Protein AF-A0A7X7FTB6-F1 (afdb_monomer_lite)

Foldseek 3Di:
DPPPPVVVVVVVVVVVVVVVVVVVVVVVVPVVPDPDPPPPPPPVPPPVVVVCVVVVVVVVCCVVPDDPDPPPPDPPPPPPPPDPPDPPPPPQDAWEKEWDQDPVHLVFIFIATPPPGRPTHGLVCLLVVVVVVQPDPSHHDPRHYHYHYDPSHDPVSVVSNVVSD

Radius of gyration: 45.93 Å; chains: 1; bounding box: 110×43×114 Å

pLDDT: mean 75.1, std 15.89, range [47.84, 96.06]

Structure (mmCIF, N/CA/C/O backbone):
data_AF-A0A7X7FTB6-F1
#
_entry.id   AF-A0A7X7FTB6-F1
#
loop_
_atom_site.group_PDB
_atom_site.id
_atom_site.type_symbol
_atom_site.label_atom_id
_atom_site.label_alt_id
_atom_site.label_comp_id
_atom_site.label_asym_id
_atom_site.label_entity_id
_atom_site.label_seq_id
_atom_site.pdbx_PDB_ins_code
_atom_site.Cartn_x
_atom_site.Cartn_y
_atom_site.Cartn_z
_atom_site.occupancy
_atom_site.B_iso_or_equiv
_atom_site.auth_seq_id
_atom_site.auth_comp_id
_atom_site.auth_asym_id
_atom_site.auth_atom_id
_atom_site.pdbx_PDB_model_num
ATOM 1 N N . MET A 1 1 ? 80.588 9.838 -93.510 1.00 54.69 1 MET A N 1
ATOM 2 C CA . MET A 1 1 ? 79.659 10.853 -92.950 1.00 54.69 1 MET A CA 1
ATOM 3 C C . MET A 1 1 ? 78.300 10.228 -92.589 1.00 54.69 1 MET A C 1
ATOM 5 O O . MET A 1 1 ? 77.279 10.730 -93.025 1.00 54.69 1 MET A O 1
ATOM 9 N N . SER A 1 2 ? 78.258 9.148 -91.790 1.00 58.31 2 SER A N 1
ATOM 10 C CA . SER A 1 2 ? 77.005 8.401 -91.517 1.00 58.31 2 SER A CA 1
ATOM 11 C C . SER A 1 2 ? 76.671 8.226 -90.027 1.00 58.31 2 SER A C 1
ATOM 13 O O . SER A 1 2 ? 75.754 7.488 -89.696 1.00 58.31 2 SER A O 1
ATOM 15 N N . SER A 1 3 ? 77.390 8.905 -89.122 1.00 58.34 3 SER A N 1
ATOM 16 C CA . SER A 1 3 ? 77.191 8.757 -87.667 1.00 58.34 3 SER A CA 1
ATOM 17 C C . SER A 1 3 ? 76.497 9.951 -87.001 1.00 58.34 3 SER A C 1
ATOM 19 O O . SER A 1 3 ? 76.261 9.917 -85.806 1.00 58.34 3 SER A O 1
ATOM 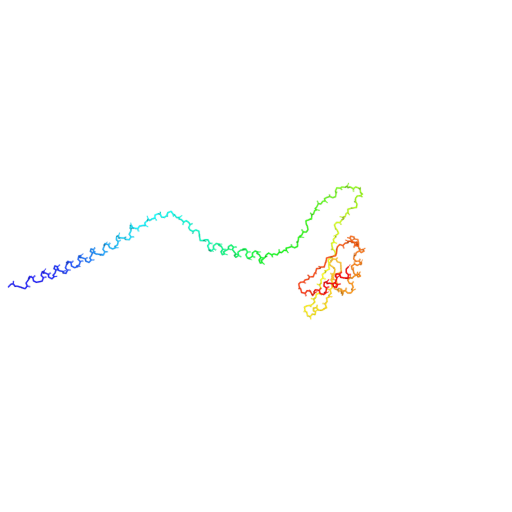21 N N . ARG A 1 4 ? 76.163 11.011 -87.756 1.00 59.62 4 ARG A N 1
ATOM 22 C CA . ARG A 1 4 ? 75.515 12.232 -87.228 1.00 59.62 4 ARG A CA 1
ATOM 23 C C . ARG A 1 4 ? 73.987 12.245 -87.386 1.00 59.62 4 ARG A C 1
ATOM 25 O O . ARG A 1 4 ? 73.336 13.121 -86.836 1.00 59.62 4 ARG A O 1
ATOM 32 N N . SER A 1 5 ? 73.425 11.301 -88.149 1.00 57.81 5 SER A N 1
ATOM 33 C CA . SER A 1 5 ? 71.979 11.228 -88.416 1.00 57.81 5 SER A CA 1
ATOM 34 C C . SER A 1 5 ? 71.223 10.463 -87.326 1.00 57.81 5 SER A C 1
ATOM 36 O O . SER A 1 5 ? 70.118 10.863 -86.973 1.00 57.81 5 SER A O 1
ATOM 38 N N . ALA A 1 6 ? 71.838 9.421 -86.751 1.00 60.16 6 ALA A N 1
ATOM 39 C CA . ALA A 1 6 ? 71.209 8.565 -85.744 1.00 60.16 6 ALA A CA 1
ATOM 40 C C . ALA A 1 6 ? 70.951 9.297 -84.411 1.00 60.16 6 ALA A C 1
ATOM 42 O O . ALA A 1 6 ? 69.862 9.181 -83.859 1.00 60.16 6 ALA A O 1
ATOM 43 N N . ASP A 1 7 ? 71.888 10.132 -83.946 1.00 61.28 7 ASP A N 1
ATOM 44 C CA . ASP A 1 7 ? 71.721 10.886 -82.689 1.00 61.28 7 ASP A CA 1
ATOM 45 C C . ASP A 1 7 ? 70.573 11.905 -82.754 1.00 61.28 7 ASP A C 1
ATOM 47 O O . ASP A 1 7 ? 69.845 12.095 -81.783 1.00 61.28 7 ASP A O 1
ATOM 51 N N . SER A 1 8 ? 70.339 12.515 -83.923 1.00 62.44 8 SER A N 1
ATOM 52 C CA . SER A 1 8 ? 69.250 13.487 -84.100 1.00 62.44 8 SER A CA 1
ATOM 53 C C . SER A 1 8 ? 67.856 12.853 -84.061 1.00 62.44 8 SER A C 1
ATOM 55 O O . SER A 1 8 ? 66.867 13.529 -83.778 1.00 62.44 8 SER A O 1
ATOM 57 N N . GLU A 1 9 ? 67.775 11.558 -84.360 1.00 62.59 9 GLU A N 1
ATOM 58 C CA . GLU A 1 9 ? 66.527 10.803 -84.376 1.00 62.59 9 GLU A CA 1
ATOM 59 C C . GLU A 1 9 ? 66.187 10.293 -82.973 1.00 62.59 9 GLU A C 1
ATOM 61 O O . GLU A 1 9 ? 65.042 10.406 -82.537 1.00 62.59 9 GLU A O 1
ATOM 66 N N . VAL A 1 10 ? 67.198 9.865 -82.212 1.00 62.78 10 VAL A N 1
ATOM 67 C CA . VAL A 1 10 ? 67.051 9.457 -80.807 1.00 62.78 10 VAL A CA 1
ATOM 68 C C . VAL A 1 10 ? 66.634 10.638 -79.920 1.00 62.78 10 VAL A C 1
ATOM 70 O O . VAL A 1 10 ? 65.707 10.494 -79.119 1.00 62.78 10 VAL A O 1
ATOM 73 N N . ASP A 1 11 ? 67.215 11.827 -80.118 1.00 66.19 11 ASP A N 1
ATOM 74 C CA . ASP A 1 11 ? 66.829 13.034 -79.368 1.00 66.19 11 ASP A CA 1
ATOM 75 C C . ASP A 1 11 ? 65.409 13.516 -79.701 1.00 66.19 11 ASP A C 1
ATOM 77 O O . ASP A 1 11 ? 64.676 13.972 -78.817 1.00 66.19 11 ASP A O 1
ATOM 81 N N . ARG A 1 12 ? 64.961 13.361 -80.956 1.00 65.44 12 ARG A N 1
ATOM 82 C CA . ARG A 1 12 ? 63.568 13.656 -81.333 1.00 65.44 12 ARG A CA 1
ATOM 83 C C . ARG A 1 12 ? 62.585 12.689 -80.684 1.00 65.44 12 ARG A C 1
ATOM 85 O O . ARG A 1 12 ? 61.526 13.122 -80.233 1.00 65.44 12 ARG A O 1
ATOM 92 N N . ILE A 1 13 ? 62.928 11.404 -80.607 1.00 62.41 13 ILE A N 1
ATOM 93 C CA . ILE A 1 13 ? 62.075 10.376 -79.994 1.00 62.41 13 ILE A CA 1
ATOM 94 C C . ILE A 1 13 ? 61.984 10.585 -78.471 1.00 62.41 13 ILE A C 1
ATOM 96 O O . ILE A 1 13 ? 60.893 10.498 -77.901 1.00 62.41 13 ILE A O 1
ATOM 100 N N . LEU A 1 14 ? 63.090 10.950 -77.813 1.00 60.12 14 LEU A N 1
ATOM 101 C CA . LEU A 1 14 ? 63.111 11.297 -76.385 1.00 60.12 14 LEU A CA 1
ATOM 102 C C . LEU A 1 14 ? 62.371 12.612 -76.080 1.00 60.12 14 LEU A C 1
ATOM 104 O O . LEU A 1 14 ? 61.672 12.698 -75.066 1.00 60.12 14 LEU A O 1
ATOM 108 N N . GLY A 1 15 ? 62.470 13.616 -76.957 1.00 60.75 15 GLY A N 1
ATOM 109 C CA . GLY A 1 15 ? 61.712 14.868 -76.856 1.00 60.75 15 GLY A CA 1
ATOM 110 C C . GLY A 1 15 ? 60.201 14.654 -76.994 1.00 60.75 15 GLY A C 1
ATOM 111 O O . GLY A 1 15 ? 59.431 15.085 -76.132 1.00 60.75 15 GLY A O 1
ATOM 112 N N . ALA A 1 16 ? 59.783 13.888 -78.005 1.00 60.09 16 ALA A N 1
ATOM 113 C CA . ALA A 1 16 ? 58.380 13.545 -78.244 1.00 60.09 16 ALA A CA 1
ATOM 114 C C . ALA A 1 16 ? 57.757 12.733 -77.090 1.00 60.09 16 ALA A C 1
ATOM 116 O O . ALA A 1 16 ? 56.605 12.967 -76.710 1.00 60.09 16 ALA A O 1
ATOM 117 N N . ALA A 1 17 ? 58.519 11.825 -76.468 1.00 58.50 17 ALA A N 1
ATOM 118 C CA . ALA A 1 17 ? 58.050 11.052 -75.317 1.00 58.50 17 ALA A CA 1
ATOM 119 C C . ALA A 1 17 ? 57.826 11.921 -74.058 1.00 58.50 17 ALA A C 1
ATOM 121 O O . ALA A 1 17 ? 56.910 11.653 -73.273 1.00 58.50 17 ALA A O 1
ATOM 122 N N . ARG A 1 18 ? 58.612 12.994 -73.869 1.00 57.25 18 ARG A N 1
ATOM 123 C CA . ARG A 1 18 ? 58.445 13.931 -72.739 1.00 57.25 18 ARG A CA 1
ATOM 124 C C . ARG A 1 18 ? 57.241 14.860 -72.922 1.00 57.25 18 ARG A C 1
ATOM 126 O O . ARG A 1 18 ? 56.527 15.105 -71.947 1.00 57.25 18 ARG A O 1
ATOM 133 N N . GLU A 1 19 ? 56.956 15.308 -74.144 1.00 58.44 19 GLU A N 1
ATOM 134 C CA . GLU A 1 19 ? 55.778 16.140 -74.447 1.00 58.44 19 GLU A CA 1
ATOM 135 C C . GLU A 1 19 ? 54.461 15.351 -74.359 1.00 58.44 19 GLU A C 1
ATOM 137 O O . GLU A 1 19 ? 53.475 15.839 -73.792 1.00 58.44 19 GLU A O 1
ATOM 142 N N . ALA A 1 20 ? 54.455 14.088 -74.803 1.00 58.84 20 ALA A N 1
ATOM 143 C CA . ALA A 1 20 ? 53.298 13.200 -74.667 1.00 58.84 20 ALA A CA 1
ATOM 144 C C . ALA A 1 20 ? 52.946 12.915 -73.190 1.00 58.84 20 ALA A C 1
ATOM 146 O O . ALA A 1 20 ? 51.767 12.885 -72.816 1.00 58.84 20 ALA A O 1
ATOM 147 N N . GLY A 1 21 ? 53.960 12.784 -72.324 1.00 56.66 21 GLY A N 1
ATOM 148 C CA . GLY A 1 21 ? 53.783 12.589 -70.881 1.00 56.66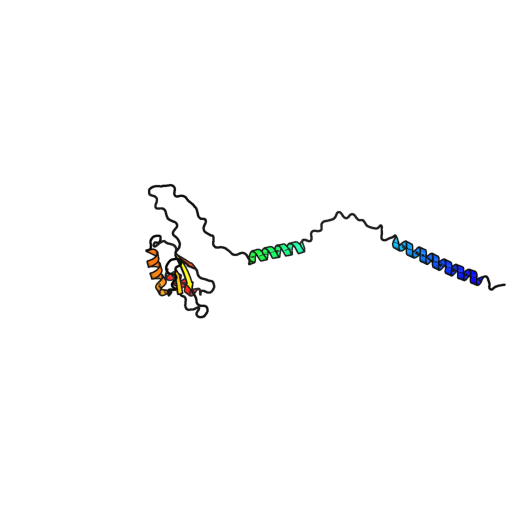 21 GLY A CA 1
ATOM 149 C C . GLY A 1 21 ? 53.224 13.816 -70.147 1.00 56.66 21 GLY A C 1
ATOM 150 O O . GLY A 1 21 ? 52.438 13.667 -69.206 1.00 56.66 21 GLY A O 1
ATOM 151 N N . ALA A 1 22 ? 53.569 15.030 -70.588 1.00 57.25 22 ALA A N 1
ATOM 152 C CA . ALA A 1 22 ? 53.061 16.276 -70.008 1.00 57.25 22 ALA A CA 1
ATOM 153 C C . ALA A 1 22 ? 51.595 16.544 -70.401 1.00 57.25 22 ALA A C 1
ATOM 155 O O . ALA A 1 22 ? 50.765 16.841 -69.539 1.00 57.25 22 ALA A O 1
ATOM 156 N N . ALA A 1 23 ? 51.232 16.321 -71.670 1.00 56.03 23 ALA A N 1
ATOM 157 C CA . ALA A 1 23 ? 49.864 16.504 -72.167 1.00 56.03 23 ALA A CA 1
ATOM 158 C C . ALA A 1 23 ? 48.864 15.446 -71.648 1.00 56.03 23 ALA A C 1
ATOM 160 O O . ALA A 1 23 ? 47.647 15.653 -71.680 1.00 56.03 23 ALA A O 1
ATOM 161 N N . SER A 1 24 ? 49.348 14.291 -71.177 1.00 55.41 24 SER A N 1
ATOM 162 C CA . SER A 1 24 ? 48.508 13.250 -70.566 1.00 55.41 24 SER A CA 1
ATOM 163 C C . SER A 1 24 ? 48.206 13.515 -69.087 1.00 55.41 24 SER A C 1
ATOM 165 O O . SER A 1 24 ? 47.155 13.106 -68.595 1.00 55.41 24 SER A O 1
ATOM 167 N N . ARG A 1 25 ? 49.089 14.225 -68.372 1.00 55.03 25 ARG A N 1
ATOM 168 C CA . ARG A 1 25 ? 48.899 14.550 -66.947 1.00 55.03 25 ARG A CA 1
ATOM 169 C C . ARG A 1 25 ? 47.903 15.690 -66.727 1.00 55.03 25 ARG A C 1
ATOM 171 O O . ARG A 1 25 ? 47.194 15.692 -65.724 1.00 55.03 25 ARG A O 1
ATOM 178 N N . ASP A 1 26 ? 47.780 16.600 -67.690 1.00 54.31 26 ASP A N 1
ATOM 179 C CA . ASP A 1 26 ? 46.913 17.780 -67.565 1.00 54.31 26 ASP A CA 1
ATOM 180 C C . ASP A 1 26 ? 45.450 17.526 -67.987 1.00 54.31 26 ASP A C 1
ATOM 182 O O . ASP A 1 26 ? 44.522 18.217 -67.559 1.00 54.31 26 ASP A O 1
ATOM 186 N N . ARG A 1 27 ? 45.205 16.460 -68.762 1.00 55.75 27 ARG A N 1
ATOM 187 C CA . ARG A 1 27 ? 43.848 16.020 -69.134 1.00 55.75 27 ARG A CA 1
ATOM 188 C C . ARG A 1 27 ? 43.103 15.320 -67.998 1.00 55.75 27 ARG A C 1
ATOM 190 O O . ARG A 1 27 ? 41.878 15.372 -67.969 1.00 55.75 27 ARG A O 1
ATOM 197 N N . HIS A 1 28 ? 43.820 14.740 -67.034 1.00 51.75 28 HIS A N 1
ATOM 198 C CA . HIS A 1 28 ? 43.206 14.026 -65.909 1.00 51.75 28 HIS A CA 1
ATOM 199 C C . HIS A 1 28 ? 42.837 14.937 -64.725 1.00 51.75 28 HIS A C 1
ATOM 201 O O . HIS A 1 28 ? 41.991 14.584 -63.915 1.00 51.75 28 HIS A O 1
ATOM 207 N N . ARG A 1 29 ? 43.405 16.150 -64.634 1.00 53.81 29 ARG A N 1
ATOM 208 C CA . ARG A 1 29 ? 43.057 17.120 -63.575 1.00 53.81 29 ARG A CA 1
ATOM 209 C C . ARG A 1 29 ? 41.859 18.015 -63.898 1.00 53.81 29 ARG A C 1
ATOM 211 O O . ARG A 1 29 ? 41.355 18.698 -63.008 1.00 53.81 29 ARG A O 1
ATOM 218 N N . ARG A 1 30 ? 41.384 18.026 -65.148 1.00 53.28 30 ARG A N 1
ATOM 219 C CA . ARG A 1 30 ? 40.245 18.858 -65.580 1.00 53.28 30 ARG A CA 1
ATOM 220 C C . ARG A 1 30 ? 38.906 18.112 -65.641 1.00 53.28 30 ARG A C 1
ATOM 222 O O . ARG A 1 30 ? 37.873 18.773 -65.706 1.00 53.28 30 ARG A O 1
ATOM 229 N N . SER A 1 31 ? 38.889 16.780 -65.546 1.00 52.50 31 SER A N 1
ATOM 230 C CA . SER A 1 31 ? 37.647 15.986 -65.554 1.00 52.50 31 SER A CA 1
ATOM 231 C C . SER A 1 31 ? 36.948 15.874 -64.193 1.00 52.50 31 SER A C 1
ATOM 233 O O . SER A 1 31 ? 35.755 15.581 -64.168 1.00 52.50 31 SER A O 1
ATOM 235 N N . ASP A 1 32 ? 37.621 16.195 -63.083 1.00 54.31 32 ASP A N 1
ATOM 236 C CA . ASP A 1 32 ? 37.035 16.108 -61.731 1.00 54.31 32 ASP A CA 1
ATOM 237 C C . ASP A 1 32 ? 36.273 17.358 -61.276 1.00 54.31 32 ASP A C 1
ATOM 239 O O . ASP A 1 32 ? 35.685 17.378 -60.197 1.00 54.31 32 ASP A O 1
ATOM 243 N N . ARG A 1 33 ? 36.234 18.423 -62.087 1.00 56.62 33 ARG A N 1
ATOM 244 C CA . ARG A 1 33 ? 35.605 19.689 -61.669 1.00 56.62 33 ARG A CA 1
ATOM 245 C C . ARG A 1 33 ? 34.247 19.993 -62.281 1.00 56.62 33 ARG A C 1
ATOM 247 O O . ARG A 1 33 ? 33.661 21.003 -61.905 1.00 56.62 33 ARG A O 1
ATOM 254 N N . HIS A 1 34 ? 33.702 19.151 -63.164 1.00 55.34 34 HIS A N 1
ATOM 255 C CA . HIS A 1 34 ? 32.490 19.556 -63.888 1.00 55.34 34 HIS A CA 1
ATOM 256 C C . HIS A 1 34 ? 31.415 18.505 -64.166 1.00 55.34 34 HIS A C 1
ATOM 258 O O . HIS A 1 34 ? 30.514 18.776 -64.959 1.00 55.34 34 HIS A O 1
ATOM 264 N N . ARG A 1 35 ? 31.401 17.349 -63.488 1.00 56.00 35 ARG A N 1
ATOM 265 C CA . ARG A 1 35 ? 30.311 16.378 -63.686 1.00 56.00 35 ARG A CA 1
ATOM 266 C C . ARG A 1 35 ? 29.595 15.984 -62.402 1.00 56.00 35 ARG A C 1
ATOM 268 O O . ARG A 1 35 ? 29.780 14.897 -61.876 1.00 56.00 35 ARG A O 1
ATOM 275 N N . ARG A 1 36 ? 28.645 16.864 -62.061 1.00 52.34 36 ARG A N 1
ATOM 276 C CA . ARG A 1 36 ? 27.488 16.708 -61.157 1.00 52.34 36 ARG A CA 1
ATOM 277 C C . ARG A 1 36 ? 27.593 17.473 -59.838 1.00 52.34 36 ARG A C 1
ATOM 279 O O . ARG A 1 36 ? 27.327 16.934 -58.773 1.00 52.34 36 ARG A O 1
ATOM 286 N N . ARG A 1 37 ? 27.645 18.804 -59.962 1.00 56.25 37 ARG A N 1
ATOM 287 C CA . 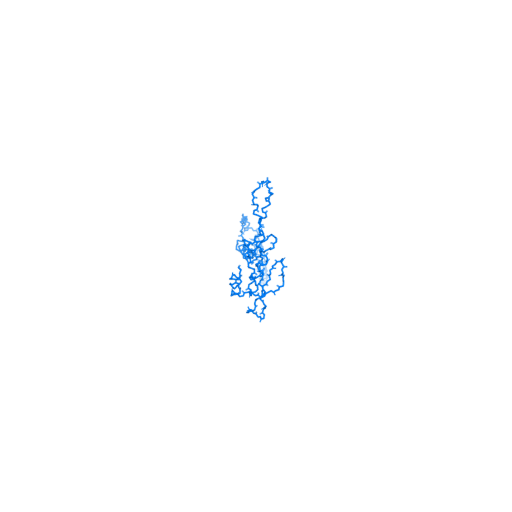ARG A 1 37 ? 26.604 19.622 -59.313 1.00 56.25 37 ARG A CA 1
ATOM 288 C C . ARG A 1 37 ? 25.246 19.230 -59.905 1.00 56.25 37 ARG A C 1
ATOM 290 O O . ARG A 1 37 ? 24.661 19.940 -60.712 1.00 56.25 37 ARG A O 1
ATOM 297 N N . ARG A 1 38 ? 24.757 18.045 -59.538 1.00 54.00 38 ARG A N 1
ATOM 298 C CA . ARG A 1 38 ? 23.328 17.914 -59.320 1.00 54.00 38 ARG A CA 1
ATOM 299 C C . ARG A 1 38 ? 23.128 18.738 -58.066 1.00 54.00 38 ARG A C 1
ATOM 301 O O . ARG A 1 38 ? 23.525 18.312 -56.989 1.00 54.00 38 ARG A O 1
ATOM 308 N N . THR A 1 39 ? 22.570 19.928 -58.223 1.00 57.34 39 THR A N 1
ATOM 309 C CA . THR A 1 39 ? 21.699 20.471 -57.192 1.00 57.34 39 THR A CA 1
ATOM 310 C C . THR A 1 39 ? 20.618 19.409 -57.010 1.00 57.34 39 THR A C 1
ATOM 312 O O . THR A 1 39 ? 19.569 19.463 -57.642 1.00 57.34 39 THR A O 1
ATOM 315 N N . SER A 1 40 ? 20.915 18.340 -56.260 1.00 50.12 40 SER A N 1
ATOM 316 C CA . SER A 1 40 ? 19.847 17.598 -55.637 1.00 50.12 40 SER A CA 1
ATOM 317 C C . SER A 1 40 ? 19.259 18.647 -54.727 1.00 50.12 40 SER A C 1
ATOM 319 O O . SER A 1 40 ? 19.929 19.105 -53.799 1.00 50.12 40 SER A O 1
ATOM 321 N N . LEU A 1 41 ? 18.045 19.085 -55.052 1.00 56.62 41 LEU A N 1
ATOM 322 C CA . LEU A 1 41 ? 17.075 19.450 -54.035 1.00 56.62 41 LEU A CA 1
ATOM 323 C C . LEU A 1 41 ? 17.427 18.599 -52.826 1.00 56.62 41 LEU A C 1
ATOM 325 O O . LEU A 1 41 ? 17.446 17.373 -52.963 1.00 56.62 41 LEU A O 1
ATOM 329 N N . VAL A 1 42 ? 17.916 19.241 -51.763 1.00 55.38 42 VAL A N 1
ATOM 330 C CA . VAL A 1 42 ? 18.297 18.566 -50.531 1.00 55.38 42 VAL A CA 1
ATOM 331 C C . VAL A 1 42 ? 17.021 17.873 -50.093 1.00 55.38 42 VAL A C 1
ATOM 333 O O . VAL A 1 42 ? 16.150 18.473 -49.475 1.00 55.38 42 VAL A O 1
ATOM 336 N N . ALA A 1 43 ? 16.850 16.632 -50.536 1.00 59.25 43 ALA A N 1
ATOM 337 C CA . ALA A 1 43 ? 15.898 15.725 -49.972 1.00 59.25 43 ALA A CA 1
ATOM 338 C C . ALA A 1 43 ? 16.466 15.557 -48.579 1.00 59.25 43 ALA A C 1
ATOM 340 O O . ALA A 1 43 ? 17.498 14.910 -48.401 1.00 59.25 43 ALA A O 1
ATOM 341 N N . ILE A 1 44 ? 15.884 16.284 -47.630 1.00 63.75 44 ILE A N 1
ATOM 342 C CA . ILE A 1 44 ? 16.125 16.076 -46.216 1.00 63.75 44 ILE A CA 1
ATOM 343 C C . ILE A 1 44 ? 15.662 14.639 -45.984 1.00 63.75 44 ILE A C 1
ATOM 345 O O . ILE A 1 44 ? 14.486 14.375 -45.748 1.00 63.75 44 ILE A O 1
ATOM 349 N N . SER A 1 45 ? 16.565 13.683 -46.188 1.00 68.88 45 SER A N 1
ATOM 350 C CA . SER A 1 45 ? 16.334 12.287 -45.878 1.00 68.88 45 SER A CA 1
ATOM 351 C C . SER A 1 45 ? 16.373 12.215 -44.363 1.00 68.88 45 SER A C 1
ATOM 353 O O . SER A 1 45 ? 17.441 12.129 -43.757 1.00 68.88 45 SER A O 1
ATOM 355 N N . LEU A 1 46 ? 15.208 12.375 -43.741 1.00 73.69 46 LEU A N 1
ATOM 356 C CA . LEU A 1 46 ? 15.063 12.179 -42.311 1.00 73.69 46 LEU A CA 1
ATOM 357 C C . LEU A 1 46 ? 15.412 10.723 -42.002 1.00 73.69 46 LEU A C 1
ATOM 359 O O . LEU A 1 46 ? 14.771 9.797 -42.500 1.00 73.69 46 LEU A O 1
ATOM 363 N N . ASN A 1 47 ? 16.441 10.524 -41.182 1.00 79.88 47 ASN A N 1
ATOM 364 C CA . ASN A 1 47 ? 16.840 9.203 -40.718 1.00 79.88 47 ASN A CA 1
ATOM 365 C C . ASN A 1 47 ? 15.815 8.726 -39.680 1.00 79.88 47 ASN A C 1
ATOM 367 O O . ASN A 1 47 ? 15.989 8.945 -38.485 1.00 79.88 47 ASN A O 1
ATOM 371 N N . LEU A 1 48 ? 14.717 8.116 -40.139 1.00 84.44 48 LEU A N 1
ATOM 372 C CA . LEU A 1 48 ? 13.626 7.692 -39.255 1.00 84.44 48 LEU A CA 1
ATOM 373 C C . LEU A 1 48 ? 14.059 6.592 -38.286 1.00 84.44 48 LEU A C 1
ATOM 375 O O . LEU A 1 48 ? 13.680 6.633 -37.125 1.00 84.44 48 LEU A O 1
ATOM 379 N N . THR A 1 49 ? 14.887 5.646 -38.727 1.00 88.94 49 THR A N 1
ATOM 380 C CA . THR A 1 49 ? 15.330 4.507 -37.910 1.00 88.94 49 THR A CA 1
ATOM 381 C C . THR A 1 49 ? 15.975 4.915 -36.576 1.00 88.94 49 THR A C 1
ATOM 383 O O . THR A 1 49 ? 15.503 4.442 -35.546 1.00 88.94 49 THR A O 1
ATOM 386 N N . PRO A 1 50 ? 16.977 5.819 -36.527 1.00 88.88 50 PRO A N 1
ATOM 387 C CA . PRO A 1 50 ? 17.519 6.278 -35.246 1.00 88.88 50 PRO A CA 1
ATOM 388 C C . PRO A 1 50 ? 16.528 7.122 -34.429 1.00 88.88 50 PRO A C 1
ATOM 390 O O . PRO A 1 50 ? 16.589 7.111 -33.206 1.00 88.88 50 PRO A O 1
ATOM 393 N N . MET A 1 51 ? 15.593 7.838 -35.064 1.00 92.12 51 MET A N 1
ATOM 394 C CA . MET A 1 51 ? 14.564 8.585 -34.326 1.00 92.12 51 MET A CA 1
ATOM 395 C C . MET A 1 51 ? 13.537 7.656 -33.672 1.00 92.12 51 MET A C 1
ATOM 397 O O . MET A 1 51 ? 13.108 7.921 -32.553 1.00 92.12 51 MET A O 1
ATOM 401 N N . ILE A 1 52 ? 13.169 6.563 -34.346 1.00 94.62 52 ILE A N 1
ATOM 402 C CA . ILE A 1 52 ? 12.295 5.526 -33.788 1.00 94.62 52 ILE A CA 1
ATOM 403 C C . ILE A 1 52 ? 12.957 4.898 -32.566 1.00 94.62 52 ILE A C 1
ATOM 405 O O . ILE A 1 52 ? 12.280 4.725 -31.563 1.00 94.62 52 ILE A O 1
ATOM 409 N N . ASP A 1 53 ? 14.261 4.620 -32.620 1.00 93.31 53 ASP A N 1
ATOM 410 C CA . ASP A 1 53 ? 15.000 4.060 -31.485 1.00 93.31 53 ASP A CA 1
ATOM 411 C C . ASP A 1 53 ? 14.969 5.003 -30.270 1.00 93.31 53 ASP A C 1
ATOM 413 O O . ASP A 1 53 ? 14.533 4.619 -29.188 1.00 93.31 53 ASP A O 1
ATOM 417 N N . VAL A 1 54 ? 15.281 6.291 -30.461 1.00 94.69 54 VAL A N 1
ATOM 418 C CA . VAL A 1 54 ? 15.209 7.287 -29.376 1.00 94.69 54 VAL A CA 1
ATOM 419 C C . VAL A 1 54 ? 13.793 7.406 -28.806 1.00 94.69 54 VAL A C 1
ATOM 421 O O . VAL A 1 54 ? 13.624 7.399 -27.590 1.00 94.69 54 VAL A O 1
ATOM 424 N N . VAL A 1 55 ? 12.758 7.486 -29.648 1.00 95.56 55 VAL A N 1
ATOM 425 C CA . VAL A 1 55 ? 11.368 7.584 -29.169 1.00 95.56 55 VAL A CA 1
ATOM 426 C C . VAL A 1 55 ? 10.928 6.295 -28.475 1.00 95.56 55 VAL A C 1
ATOM 428 O O . VAL A 1 55 ? 10.269 6.360 -27.442 1.00 95.56 55 VAL A O 1
ATOM 431 N N . PHE A 1 56 ? 11.317 5.128 -28.985 1.00 96.06 56 PHE A N 1
ATOM 432 C CA . PHE A 1 56 ? 11.005 3.840 -28.374 1.00 96.06 56 PHE A CA 1
ATOM 433 C C . PHE A 1 56 ? 11.664 3.694 -27.001 1.00 96.06 56 PHE A C 1
ATOM 435 O O . PHE A 1 56 ? 10.995 3.315 -26.041 1.00 96.06 56 PHE A O 1
ATOM 442 N N . LEU A 1 57 ? 12.938 4.073 -26.877 1.00 94.94 57 LEU A N 1
ATOM 443 C CA . LEU A 1 57 ? 13.645 4.099 -25.598 1.00 94.94 57 LEU A CA 1
ATOM 444 C C . LEU A 1 57 ? 12.999 5.076 -24.613 1.00 94.94 57 LEU A C 1
ATOM 446 O O . LEU A 1 57 ? 12.880 4.748 -23.436 1.00 94.94 57 LEU A O 1
ATOM 450 N N . LEU A 1 58 ? 12.523 6.235 -25.077 1.00 95.94 58 LEU A N 1
ATOM 451 C CA . LEU A 1 58 ? 11.778 7.172 -24.234 1.00 95.94 58 LEU A CA 1
ATOM 452 C C . LEU A 1 58 ? 10.442 6.581 -23.768 1.00 95.94 58 LEU A C 1
ATOM 454 O O . LEU A 1 58 ? 10.123 6.679 -22.589 1.00 95.94 58 LEU A O 1
ATOM 458 N N . LEU A 1 59 ? 9.677 5.935 -24.651 1.00 95.56 59 LEU A N 1
ATOM 459 C CA . LEU A 1 59 ? 8.414 5.288 -24.280 1.00 95.56 59 LEU A CA 1
ATOM 460 C C . LEU A 1 59 ? 8.631 4.136 -23.293 1.00 95.56 59 LEU A C 1
ATOM 462 O O . LEU A 1 59 ? 7.906 4.040 -22.305 1.00 95.56 59 LEU A O 1
ATOM 466 N N . LEU A 1 60 ? 9.642 3.294 -23.521 1.00 95.31 60 LEU A N 1
ATOM 467 C CA . LEU A 1 60 ? 10.000 2.208 -22.609 1.00 95.31 60 LEU A CA 1
ATOM 468 C C . LEU A 1 60 ? 10.476 2.752 -21.259 1.00 95.31 60 LEU A C 1
ATOM 470 O O . LEU A 1 60 ? 10.079 2.233 -20.219 1.00 95.31 60 LEU A O 1
ATOM 474 N N . PHE A 1 61 ? 11.279 3.818 -21.270 1.00 94.75 61 PHE A N 1
ATOM 475 C CA . PHE A 1 61 ? 11.703 4.508 -20.058 1.00 94.75 61 PHE A CA 1
ATOM 476 C C . PHE A 1 61 ? 10.504 5.062 -19.286 1.00 94.75 61 PHE A C 1
ATOM 478 O O . PHE A 1 61 ? 10.380 4.784 -18.100 1.00 94.75 61 PHE A O 1
ATOM 485 N N . PHE A 1 62 ? 9.594 5.791 -19.938 1.00 92.00 62 PHE A N 1
ATOM 486 C CA . PHE A 1 62 ? 8.407 6.332 -19.275 1.00 92.00 62 PHE A CA 1
ATOM 487 C C . PHE A 1 62 ? 7.491 5.234 -18.748 1.00 92.00 62 PHE A C 1
ATOM 489 O O . PHE A 1 62 ? 6.963 5.376 -17.652 1.00 92.00 62 PHE A O 1
ATOM 496 N N . LEU A 1 63 ? 7.339 4.127 -19.474 1.00 93.06 63 LEU A N 1
ATOM 497 C CA . LEU A 1 63 ? 6.573 2.979 -19.003 1.00 93.06 63 LEU A CA 1
ATOM 498 C C . LEU A 1 63 ? 7.215 2.360 -17.753 1.00 93.06 63 LEU A C 1
ATOM 500 O O . LEU A 1 63 ? 6.536 2.185 -16.745 1.00 93.06 63 LEU A O 1
ATOM 504 N N . ALA A 1 64 ? 8.519 2.081 -17.793 1.00 93.38 64 ALA A N 1
ATOM 505 C CA . ALA A 1 64 ? 9.245 1.455 -16.689 1.00 93.38 64 ALA A CA 1
ATOM 506 C C . ALA A 1 64 ? 9.405 2.373 -15.463 1.00 93.38 64 ALA A C 1
ATOM 508 O O . ALA A 1 64 ? 9.401 1.895 -14.331 1.00 93.38 64 ALA A O 1
ATOM 509 N N . ALA A 1 65 ? 9.547 3.683 -15.679 1.00 90.75 65 ALA A N 1
ATOM 510 C CA . ALA A 1 65 ? 9.707 4.683 -14.626 1.00 90.75 65 ALA A CA 1
ATOM 511 C C . ALA A 1 65 ? 8.372 5.266 -14.135 1.00 90.75 65 ALA A C 1
ATOM 513 O O . ALA A 1 65 ? 8.358 5.979 -13.129 1.00 90.75 65 ALA A O 1
ATOM 514 N N . SER A 1 66 ? 7.251 4.988 -14.811 1.00 85.88 66 SER A N 1
ATOM 515 C CA . SER A 1 66 ? 5.938 5.423 -14.339 1.00 85.88 66 SER A CA 1
ATOM 516 C C . SER A 1 66 ? 5.633 4.784 -12.982 1.00 85.88 66 SER A C 1
ATOM 518 O O . SER A 1 66 ? 5.614 3.566 -12.814 1.00 85.88 66 SER A O 1
ATOM 520 N N . ARG A 1 67 ? 5.418 5.627 -11.973 1.00 76.69 67 ARG A N 1
ATOM 521 C CA . ARG A 1 67 ? 4.907 5.219 -10.664 1.00 76.69 67 ARG A CA 1
ATOM 522 C C . ARG A 1 67 ? 3.474 5.714 -10.578 1.00 76.69 67 ARG A C 1
ATOM 524 O O . ARG A 1 67 ? 3.228 6.907 -10.741 1.00 76.69 67 ARG A O 1
ATOM 531 N N . PHE A 1 68 ? 2.537 4.813 -10.306 1.00 70.12 68 PHE A N 1
ATOM 532 C CA . PHE A 1 68 ? 1.196 5.215 -9.901 1.00 70.12 68 PHE A CA 1
ATOM 533 C C . PHE A 1 68 ? 1.314 5.834 -8.510 1.00 70.12 68 PHE A C 1
ATOM 535 O O . PHE A 1 68 ? 1.462 5.121 -7.519 1.00 70.12 68 PHE A O 1
ATOM 542 N N . SER A 1 69 ? 1.323 7.166 -8.436 1.00 69.50 69 SER A N 1
ATOM 543 C CA . SER A 1 69 ? 1.069 7.825 -7.160 1.00 69.50 69 SER A CA 1
ATOM 544 C C . SER A 1 69 ? -0.363 7.474 -6.758 1.00 69.50 69 SER A C 1
ATOM 546 O O . SER A 1 69 ? -1.244 7.540 -7.623 1.00 69.50 69 SER A O 1
ATOM 548 N N . PRO A 1 70 ? -0.631 7.094 -5.495 1.00 63.94 70 PRO A N 1
ATOM 549 C CA . PRO A 1 70 ? -1.999 7.039 -5.005 1.00 63.94 70 PRO A CA 1
ATOM 550 C C . PRO A 1 70 ? -2.665 8.364 -5.366 1.00 63.94 70 PRO A C 1
ATOM 552 O O . PRO A 1 70 ? -2.040 9.411 -5.179 1.00 63.94 70 PRO A O 1
ATOM 555 N N . ASN A 1 71 ? -3.879 8.323 -5.923 1.00 60.78 71 ASN A N 1
ATOM 556 C CA . ASN A 1 71 ? -4.665 9.533 -6.131 1.00 60.78 71 ASN A CA 1
ATOM 557 C C . ASN A 1 71 ? -4.717 10.261 -4.785 1.00 60.78 71 ASN A C 1
ATOM 559 O O . ASN A 1 71 ? -5.411 9.813 -3.870 1.00 60.78 71 ASN A O 1
ATOM 563 N N . GLU A 1 72 ? -3.962 11.351 -4.647 1.00 60.38 72 GLU A N 1
ATOM 564 C CA . GLU A 1 72 ? -4.208 12.327 -3.600 1.00 60.38 72 GLU A CA 1
ATOM 565 C C . GLU A 1 72 ? -5.628 12.800 -3.872 1.00 60.38 72 GLU A C 1
ATOM 567 O O . GLU A 1 72 ? -5.897 13.438 -4.892 1.00 60.38 72 GLU A O 1
ATOM 572 N N . GLY A 1 73 ? -6.558 12.292 -3.056 1.00 58.94 73 GLY A N 1
ATOM 573 C CA . GLY A 1 73 ? -7.984 12.450 -3.269 1.00 58.94 73 GLY A CA 1
ATOM 574 C C . GLY A 1 73 ? -8.265 13.908 -3.564 1.00 58.94 73 GLY A C 1
ATOM 575 O O . GLY A 1 73 ? -7.808 14.779 -2.827 1.00 58.94 73 GLY A O 1
ATOM 576 N N . MET A 1 74 ? -8.960 14.154 -4.671 1.00 51.88 74 MET A N 1
ATOM 577 C CA . MET A 1 74 ? -9.509 15.453 -5.019 1.00 51.88 74 MET A CA 1
ATOM 578 C C . MET A 1 74 ? -10.110 16.047 -3.745 1.00 51.88 74 MET A C 1
ATOM 580 O O . MET A 1 74 ? -11.149 15.579 -3.280 1.00 51.88 74 MET A O 1
ATOM 584 N N . LEU A 1 75 ? -9.420 17.009 -3.125 1.00 59.28 75 LEU A N 1
ATOM 585 C CA . LEU A 1 75 ? -9.997 17.752 -2.019 1.00 59.28 75 LEU A CA 1
ATOM 586 C C . LEU A 1 75 ? -11.085 18.611 -2.650 1.00 59.28 75 LEU A C 1
ATOM 588 O O . LEU A 1 75 ? -10.832 19.737 -3.077 1.00 59.28 75 LEU A O 1
ATOM 592 N N . GLU A 1 76 ? -12.293 18.055 -2.760 1.00 55.22 76 GLU A N 1
ATOM 593 C CA . GLU A 1 76 ? -13.490 18.844 -2.991 1.00 55.22 76 GLU A CA 1
ATOM 594 C C . GLU A 1 76 ? -13.602 19.815 -1.813 1.00 55.22 76 GLU A C 1
ATOM 596 O O . GLU A 1 76 ? -14.161 19.503 -0.762 1.00 55.22 76 GLU A O 1
ATOM 601 N N . ALA A 1 77 ? -13.047 21.014 -1.973 1.00 61.06 77 ALA A N 1
ATOM 602 C CA . ALA A 1 77 ? -13.312 22.138 -1.095 1.00 61.06 77 ALA A CA 1
ATOM 603 C C . ALA A 1 77 ? -14.752 22.612 -1.344 1.00 61.06 77 ALA A C 1
ATOM 605 O O . ALA A 1 77 ? -14.994 23.687 -1.890 1.00 61.06 77 ALA A O 1
ATOM 606 N N . ARG A 1 78 ? -15.741 21.793 -0.967 1.00 56.97 78 ARG A N 1
ATOM 607 C CA . ARG A 1 78 ? -17.111 22.267 -0.802 1.00 56.97 78 ARG A CA 1
ATOM 608 C C . ARG A 1 78 ? -17.143 23.055 0.494 1.00 56.97 78 ARG A C 1
ATOM 610 O O . ARG A 1 78 ? -17.206 22.480 1.577 1.00 56.97 78 ARG A O 1
ATOM 617 N N . LEU A 1 79 ? -17.095 24.383 0.388 1.00 64.12 79 LEU A N 1
ATOM 618 C CA . LEU A 1 79 ? -17.532 25.218 1.501 1.00 64.12 79 LEU A CA 1
ATOM 619 C C . LEU A 1 79 ? -18.964 24.787 1.848 1.00 64.12 79 LEU A C 1
ATOM 621 O O . LEU A 1 79 ? -19.811 24.794 0.947 1.00 64.12 79 LEU A O 1
ATOM 625 N N . PRO A 1 80 ? -19.260 24.399 3.102 1.00 50.62 80 PRO A N 1
ATOM 626 C CA . PRO A 1 80 ? -20.617 24.048 3.463 1.00 50.62 80 PRO A CA 1
ATOM 627 C C . PRO A 1 80 ? -21.477 25.299 3.290 1.00 50.62 80 PRO A C 1
ATOM 629 O O . PRO A 1 80 ? -21.358 26.272 4.038 1.00 50.62 80 PRO A O 1
ATOM 632 N N . ALA A 1 81 ? -22.348 25.287 2.278 1.00 58.44 81 ALA A N 1
ATOM 633 C CA . ALA A 1 81 ? -23.474 26.200 2.249 1.00 58.44 81 ALA A CA 1
ATOM 634 C C . ALA A 1 81 ? -24.268 25.898 3.517 1.00 58.44 81 ALA A C 1
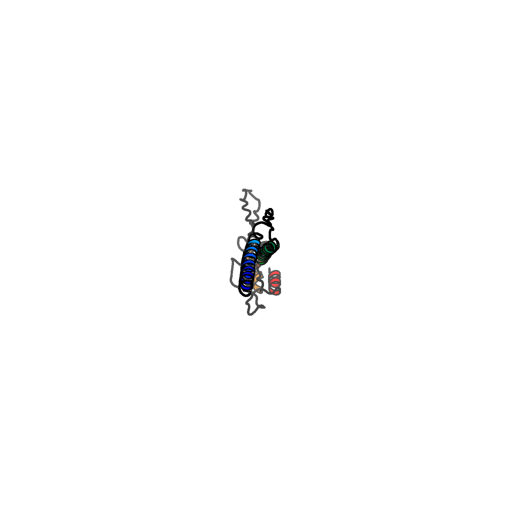ATOM 636 O O . ALA A 1 81 ? -24.650 24.753 3.752 1.00 58.44 81 ALA A O 1
ATOM 637 N N . ARG A 1 82 ? -24.417 26.911 4.369 1.00 53.75 82 ARG A N 1
ATOM 638 C CA . ARG A 1 82 ? -25.033 26.836 5.693 1.00 53.75 82 ARG A CA 1
ATOM 639 C C . ARG A 1 82 ? -26.493 26.379 5.569 1.00 53.75 82 ARG A C 1
ATOM 641 O O . ARG A 1 82 ? -27.406 27.193 5.597 1.00 53.75 82 ARG A O 1
ATOM 648 N N . ALA A 1 83 ? -26.706 25.078 5.411 1.00 48.06 83 ALA A N 1
ATOM 649 C CA . ALA A 1 83 ? -28.000 24.431 5.465 1.00 48.06 83 ALA A CA 1
ATOM 650 C C . ALA A 1 83 ? -28.182 23.936 6.896 1.00 48.06 83 ALA A C 1
ATOM 652 O O . ALA A 1 83 ? -27.530 22.992 7.343 1.00 48.06 83 ALA A O 1
ATOM 653 N N . ALA A 1 84 ? -29.035 24.629 7.643 1.00 52.69 84 ALA A N 1
ATOM 654 C CA . ALA A 1 84 ? -29.499 24.144 8.927 1.00 52.69 84 ALA A CA 1
ATOM 655 C C . ALA A 1 84 ? -30.162 22.770 8.719 1.00 52.69 84 ALA A C 1
ATOM 657 O O . ALA A 1 84 ? -31.204 22.682 8.076 1.00 52.69 84 ALA A O 1
ATOM 658 N N . GLY A 1 85 ? -29.545 21.708 9.241 1.00 51.84 85 GLY A N 1
ATOM 659 C CA . GLY A 1 85 ? -30.210 20.418 9.445 1.00 51.84 85 GLY A CA 1
ATOM 660 C C . GLY A 1 85 ? -29.875 19.270 8.489 1.00 51.84 85 GLY A C 1
ATOM 661 O O . GLY A 1 85 ? -30.405 18.185 8.699 1.00 51.84 85 GLY A O 1
ATOM 662 N N . ALA A 1 86 ? -28.992 19.429 7.498 1.00 47.84 86 ALA A N 1
ATOM 663 C CA . ALA A 1 86 ? -28.444 18.260 6.804 1.00 47.84 86 ALA A CA 1
ATOM 664 C C . ALA A 1 86 ? -27.250 17.734 7.612 1.00 47.84 86 ALA A C 1
ATOM 666 O O . ALA A 1 86 ? -26.289 18.477 7.818 1.00 47.84 86 ALA A O 1
ATOM 667 N N . SER A 1 87 ? -27.321 16.487 8.095 1.00 49.44 87 SER A N 1
ATOM 668 C CA . SER A 1 87 ? -26.158 15.780 8.640 1.00 49.44 87 SER A CA 1
ATOM 669 C C . SER A 1 87 ? -25.056 15.843 7.587 1.00 49.44 87 SER A C 1
ATOM 671 O O . SER A 1 87 ? -25.158 15.213 6.537 1.00 49.44 87 SER A O 1
ATOM 673 N N . MET A 1 88 ? -24.058 16.697 7.812 1.00 47.97 88 MET A N 1
ATOM 674 C CA . MET A 1 88 ? -22.852 16.701 7.004 1.00 47.97 88 MET A CA 1
ATOM 675 C C . MET A 1 88 ? -22.222 15.329 7.208 1.00 47.97 88 MET A C 1
ATOM 677 O O . MET A 1 88 ? -21.753 15.029 8.304 1.00 47.97 88 MET A O 1
ATOM 681 N N . GLU A 1 89 ? -22.220 14.496 6.169 1.00 54.56 89 GLU A N 1
ATOM 682 C CA . GLU A 1 89 ? -21.271 13.393 6.076 1.00 54.56 89 GLU A CA 1
ATOM 683 C C . GLU A 1 89 ? -19.887 14.034 5.985 1.00 54.56 89 GLU A C 1
ATOM 685 O O . GLU A 1 89 ? -19.379 14.360 4.913 1.00 54.56 89 GLU A O 1
ATOM 690 N N . ILE A 1 90 ? -19.319 14.337 7.151 1.00 58.00 90 ILE A N 1
ATOM 691 C CA . ILE A 1 90 ? -17.929 14.742 7.284 1.00 58.00 90 ILE A CA 1
ATOM 692 C C . ILE A 1 90 ? -17.123 13.624 6.615 1.00 58.00 90 ILE A C 1
ATOM 694 O O . ILE A 1 90 ? -17.321 12.466 6.995 1.00 58.00 90 ILE A O 1
ATOM 698 N N . PRO A 1 91 ? -16.256 13.924 5.626 1.00 54.59 91 PRO A N 1
ATOM 699 C CA . PRO A 1 91 ? -15.409 12.916 5.006 1.00 54.59 91 PRO A CA 1
ATOM 700 C C . PRO A 1 91 ? -14.648 12.170 6.103 1.00 54.59 91 PRO A C 1
ATOM 702 O O . PRO A 1 91 ? -13.773 12.738 6.763 1.00 54.59 91 PRO A O 1
ATOM 705 N N . ARG A 1 92 ? -15.043 10.919 6.360 1.00 69.69 92 ARG A N 1
ATOM 706 C CA . ARG A 1 92 ? -14.473 10.123 7.447 1.00 69.69 92 ARG A CA 1
ATOM 707 C C . ARG A 1 92 ? -13.043 9.805 7.056 1.00 69.69 92 ARG A C 1
ATOM 709 O O . ARG A 1 92 ? -12.789 9.255 5.984 1.00 69.69 92 ARG A O 1
ATOM 716 N N . THR A 1 93 ? -12.093 10.205 7.893 1.00 78.94 93 THR A N 1
ATOM 717 C CA . THR A 1 93 ? -10.695 9.857 7.643 1.00 78.94 93 THR A CA 1
ATOM 718 C C . THR A 1 93 ? -10.577 8.338 7.776 1.00 78.94 93 THR A C 1
ATOM 720 O O . THR A 1 93 ? -10.964 7.817 8.818 1.00 78.94 93 THR A O 1
ATOM 723 N N . PRO A 1 94 ? -10.086 7.607 6.761 1.00 85.69 94 PRO A N 1
ATOM 724 C CA . PRO A 1 94 ? -9.971 6.161 6.867 1.00 85.69 94 PRO A CA 1
ATOM 725 C C . PRO A 1 94 ? -8.960 5.784 7.950 1.00 85.69 94 PRO A C 1
ATOM 727 O O . PRO A 1 94 ? -7.897 6.404 8.063 1.00 85.69 94 PRO A O 1
ATOM 730 N N . ILE A 1 95 ? -9.271 4.735 8.707 1.00 89.00 95 ILE A N 1
ATOM 731 C CA . ILE A 1 95 ? -8.326 4.110 9.633 1.00 89.00 95 ILE A CA 1
ATOM 732 C C . ILE A 1 95 ? -7.349 3.297 8.789 1.00 89.00 95 ILE A C 1
ATOM 734 O O . ILE A 1 95 ? -7.758 2.407 8.047 1.00 89.00 95 ILE A O 1
ATOM 738 N N . ARG A 1 96 ? -6.055 3.602 8.873 1.00 91.44 96 ARG A N 1
ATOM 739 C CA . ARG A 1 96 ? -5.020 2.900 8.106 1.00 91.44 96 ARG A CA 1
ATOM 740 C C . ARG A 1 96 ? -4.296 1.911 9.001 1.00 91.44 96 ARG A C 1
ATOM 742 O O . ARG A 1 96 ? -3.745 2.299 10.029 1.00 91.44 96 ARG A O 1
ATOM 749 N N . VAL A 1 97 ? -4.291 0.649 8.593 1.00 92.25 97 VAL A N 1
ATOM 750 C CA . VAL A 1 97 ? -3.607 -0.440 9.291 1.00 92.25 97 VAL A CA 1
ATOM 751 C C . VAL A 1 97 ? -2.405 -0.851 8.458 1.00 92.25 97 VAL A C 1
ATOM 753 O O . VAL A 1 97 ? -2.569 -1.334 7.340 1.00 92.25 97 VAL A O 1
ATOM 756 N N . ARG A 1 98 ? -1.202 -0.654 8.991 1.00 92.69 98 ARG A N 1
ATOM 757 C CA . ARG A 1 98 ? 0.057 -1.029 8.340 1.00 92.69 98 ARG A CA 1
ATOM 758 C C . ARG A 1 98 ? 0.592 -2.322 8.935 1.00 92.69 98 ARG A C 1
ATOM 760 O O . ARG A 1 98 ? 0.543 -2.506 10.150 1.00 92.69 98 ARG A O 1
ATOM 767 N N . PHE A 1 99 ? 1.109 -3.191 8.079 1.00 92.81 99 PHE A N 1
ATOM 768 C CA . PHE A 1 99 ? 1.664 -4.484 8.464 1.00 92.81 99 PHE A CA 1
ATOM 769 C C . PHE A 1 99 ? 3.164 -4.347 8.707 1.00 92.81 99 PHE A C 1
ATOM 771 O O . PHE A 1 99 ? 3.857 -3.638 7.984 1.00 92.81 99 PHE A O 1
ATOM 778 N N . LEU A 1 100 ? 3.663 -5.032 9.727 1.00 90.50 100 LEU A N 1
ATOM 779 C CA . LEU A 1 100 ? 5.082 -5.183 10.000 1.00 90.50 100 LEU A CA 1
ATOM 780 C C . LEU A 1 100 ? 5.400 -6.676 9.964 1.00 90.50 100 LEU A C 1
ATOM 782 O O . LEU A 1 100 ? 5.059 -7.427 10.880 1.00 90.50 100 LEU A O 1
ATOM 786 N N . ALA A 1 101 ? 6.044 -7.103 8.882 1.00 87.00 101 ALA A N 1
ATOM 787 C CA . ALA A 1 101 ? 6.581 -8.447 8.729 1.00 87.00 101 ALA A CA 1
ATOM 788 C C . ALA A 1 101 ? 8.116 -8.369 8.824 1.00 87.00 101 ALA A C 1
ATOM 790 O O . ALA A 1 101 ? 8.755 -7.774 7.957 1.00 87.00 101 ALA A O 1
ATOM 791 N N . PRO A 1 102 ? 8.752 -8.914 9.877 1.00 83.94 102 PRO A N 1
ATOM 792 C CA . PRO A 1 102 ? 10.203 -8.941 9.964 1.00 83.94 102 PRO A CA 1
ATOM 793 C C . PRO A 1 102 ? 10.778 -9.827 8.846 1.00 83.94 102 PRO A C 1
ATOM 795 O O . PRO A 1 102 ? 10.329 -10.966 8.691 1.00 83.94 102 PRO A O 1
ATOM 798 N N . PRO A 1 103 ? 11.843 -9.404 8.140 1.00 80.38 103 PRO A N 1
ATOM 799 C CA . PRO A 1 103 ? 12.406 -10.173 7.025 1.00 80.38 103 PRO A CA 1
ATOM 800 C C . PRO A 1 103 ? 12.937 -11.551 7.450 1.00 80.38 103 PRO A C 1
ATOM 802 O O . PRO A 1 103 ? 12.977 -12.484 6.654 1.00 80.38 103 PRO A O 1
ATOM 805 N N . ASN A 1 104 ? 13.321 -11.696 8.721 1.00 84.31 104 ASN A N 1
ATOM 806 C CA . ASN A 1 104 ? 13.848 -12.945 9.273 1.00 84.31 104 ASN A CA 1
ATOM 807 C C . ASN A 1 104 ? 12.753 -13.922 9.731 1.00 84.31 104 ASN A C 1
ATOM 809 O O . ASN A 1 104 ? 13.059 -15.079 10.009 1.00 84.31 104 ASN A O 1
ATOM 813 N N . GLN A 1 105 ? 11.504 -13.467 9.873 1.00 85.25 105 GLN A N 1
ATOM 814 C CA . GLN A 1 105 ? 10.380 -14.260 10.381 1.00 85.25 105 GLN A CA 1
ATOM 815 C C . GLN A 1 105 ? 9.088 -13.855 9.649 1.00 85.25 105 GLN A C 1
ATOM 817 O O . GLN A 1 105 ? 8.216 -13.238 10.255 1.00 85.25 105 GLN A O 1
ATOM 822 N N . PRO A 1 106 ? 8.935 -14.2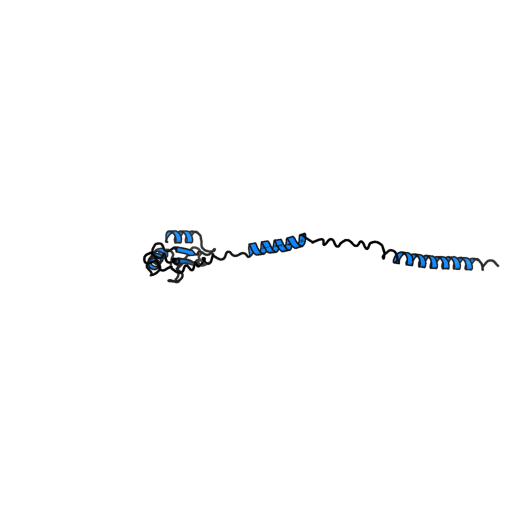13 8.358 1.00 80.19 106 PRO A N 1
ATOM 823 C CA . PRO A 1 106 ? 7.784 -13.807 7.541 1.00 80.19 106 PRO A CA 1
ATOM 824 C C . PRO A 1 106 ? 6.447 -14.387 8.031 1.00 80.19 106 PRO A C 1
ATOM 826 O O . PRO A 1 106 ? 5.381 -13.930 7.623 1.00 80.19 106 PRO A O 1
ATOM 829 N N . ASP A 1 107 ? 6.487 -15.393 8.906 1.00 84.44 107 ASP A N 1
ATOM 830 C CA . ASP A 1 107 ? 5.307 -16.000 9.527 1.00 84.44 107 ASP A CA 1
ATOM 831 C C . ASP A 1 107 ? 4.793 -15.206 10.732 1.00 84.44 107 ASP A C 1
ATOM 833 O O . ASP A 1 107 ? 3.649 -15.388 11.142 1.00 84.44 107 ASP A O 1
ATOM 837 N N . GLN A 1 108 ? 5.608 -14.315 11.298 1.00 85.06 108 GLN A N 1
ATOM 838 C CA . GLN A 1 108 ? 5.171 -13.406 12.349 1.00 85.06 108 GLN A CA 1
ATOM 839 C C . GLN A 1 108 ? 4.859 -12.053 11.731 1.00 85.06 108 GLN A C 1
ATOM 841 O O . GLN A 1 108 ? 5.724 -11.402 11.155 1.00 85.06 108 GLN A O 1
ATOM 846 N N . CYS A 1 109 ? 3.609 -11.629 11.865 1.00 88.25 109 CYS A N 1
ATOM 847 C CA . CYS A 1 109 ? 3.170 -10.325 11.408 1.00 88.25 109 CYS A CA 1
ATOM 848 C C . CYS A 1 109 ? 2.483 -9.589 12.554 1.00 88.25 109 CYS A C 1
ATOM 850 O O . CYS A 1 109 ? 1.542 -10.100 13.169 1.00 88.25 109 CYS A O 1
ATOM 852 N N . SER A 1 110 ? 2.980 -8.393 12.847 1.00 91.81 110 SER A N 1
ATOM 853 C CA . SER A 1 110 ? 2.311 -7.424 13.705 1.00 91.81 110 SER A CA 1
ATOM 854 C C . SER A 1 110 ? 1.714 -6.315 12.851 1.00 91.81 110 SER A C 1
ATOM 856 O O . SER A 1 110 ? 2.035 -6.161 11.673 1.00 91.81 110 SER A O 1
ATOM 858 N N . VAL A 1 111 ? 0.802 -5.553 13.434 1.00 92.88 111 VAL A N 1
ATOM 859 C CA . VAL A 1 111 ? 0.126 -4.451 12.755 1.00 92.88 111 VAL A CA 1
ATOM 860 C C . VAL A 1 111 ? 0.210 -3.191 13.600 1.00 92.88 111 VAL A C 1
ATOM 862 O O . VAL A 1 111 ? 0.318 -3.251 14.820 1.00 92.88 111 VAL A O 1
ATOM 865 N N . THR A 1 112 ? 0.167 -2.040 12.945 1.00 92.50 112 THR A N 1
ATOM 866 C CA . THR A 1 112 ? 0.110 -0.720 13.587 1.00 92.50 112 THR A CA 1
ATOM 867 C C . THR A 1 112 ? -1.032 0.076 12.985 1.00 92.50 112 THR A C 1
ATOM 869 O O . THR A 1 112 ? -1.270 -0.021 11.778 1.00 92.50 112 THR A O 1
ATOM 872 N N . ILE A 1 113 ? -1.717 0.880 13.796 1.00 90.75 113 ILE A N 1
ATOM 873 C CA . ILE A 1 113 ? -2.781 1.763 13.315 1.00 90.75 113 ILE A CA 1
ATOM 874 C C . ILE A 1 113 ? -2.219 3.184 13.224 1.00 90.75 113 ILE A C 1
ATOM 876 O O . ILE A 1 113 ? -1.867 3.786 14.239 1.00 90.75 113 ILE A O 1
ATOM 880 N N . GLU A 1 114 ? -2.124 3.728 12.009 1.00 85.81 114 GLU A N 1
ATOM 881 C CA . GLU A 1 114 ? -1.526 5.051 11.790 1.00 85.81 114 GLU A CA 1
ATOM 882 C C . GLU A 1 114 ? -2.301 6.149 12.532 1.00 85.81 114 GLU A C 1
ATOM 884 O O . GLU A 1 114 ? -3.531 6.133 12.552 1.00 85.81 114 GLU A O 1
ATOM 889 N N . ARG A 1 115 ? -1.582 7.149 13.066 1.00 79.69 115 ARG A N 1
ATOM 890 C CA . ARG A 1 115 ? -2.121 8.331 13.784 1.00 79.69 115 ARG A CA 1
ATOM 891 C C . ARG A 1 115 ? -2.751 8.076 15.154 1.00 79.6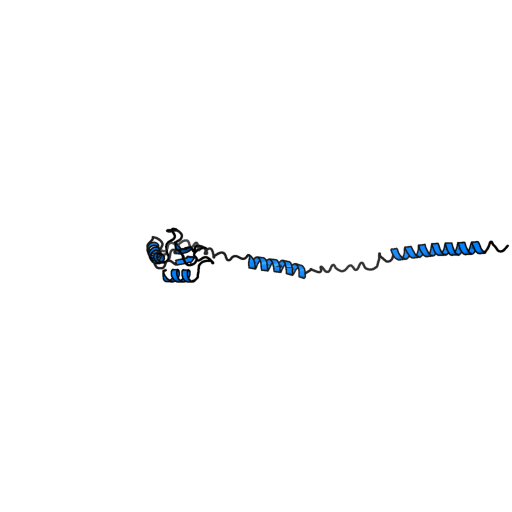9 115 ARG A C 1
ATOM 893 O O . ARG A 1 115 ? -3.127 9.048 15.807 1.00 79.69 115 ARG A O 1
ATOM 900 N N . PHE A 1 116 ? -2.864 6.827 15.592 1.00 75.50 116 PHE A N 1
ATOM 901 C CA . PHE A 1 116 ? -3.360 6.500 16.927 1.00 75.50 116 PHE A CA 1
ATOM 902 C C . PHE A 1 116 ? -2.214 5.996 17.793 1.00 75.50 116 PHE A C 1
ATOM 904 O O . PHE A 1 116 ? -1.497 6.783 18.405 1.00 75.50 116 PHE A O 1
ATOM 911 N N . ASP A 1 117 ? -2.047 4.680 17.810 1.00 72.00 117 ASP A N 1
ATOM 912 C CA . ASP A 1 117 ? -1.047 3.968 18.576 1.00 72.00 117 ASP A CA 1
ATOM 913 C C . ASP A 1 117 ? -0.179 3.205 17.576 1.00 72.00 117 ASP A C 1
ATOM 915 O O . ASP A 1 117 ? -0.579 2.191 17.002 1.00 72.00 117 ASP A O 1
ATOM 919 N N . GLU A 1 118 ? 0.997 3.766 17.301 1.00 81.00 118 GLU A N 1
ATOM 920 C CA . GLU A 1 118 ? 1.974 3.176 16.385 1.00 81.00 118 GLU A CA 1
ATOM 921 C C . GLU A 1 118 ? 2.808 2.079 17.064 1.00 81.00 118 GLU A C 1
ATOM 923 O O . GLU A 1 118 ? 3.812 1.625 16.512 1.00 81.00 118 GLU A O 1
ATOM 928 N N . THR A 1 119 ? 2.403 1.629 18.256 1.00 88.44 119 THR A N 1
ATOM 929 C CA . THR A 1 119 ? 2.970 0.425 18.855 1.00 88.44 119 THR A CA 1
ATOM 930 C C . THR A 1 119 ? 2.537 -0.808 18.053 1.00 88.44 119 THR A C 1
ATOM 932 O O . THR A 1 119 ? 1.351 -0.979 17.760 1.00 88.44 119 THR A O 1
ATOM 935 N N . PRO A 1 120 ? 3.480 -1.679 17.646 1.00 90.56 120 PRO A N 1
ATOM 936 C CA . PRO A 1 120 ? 3.128 -2.904 16.943 1.00 90.56 120 PRO A CA 1
ATOM 937 C C . PRO A 1 120 ? 2.324 -3.829 17.853 1.00 90.56 120 PRO A C 1
ATOM 939 O O . PRO A 1 120 ? 2.833 -4.306 18.868 1.00 90.56 120 PRO A O 1
ATOM 942 N N . ILE A 1 121 ? 1.087 -4.109 17.459 1.00 93.00 121 ILE A N 1
ATOM 943 C CA . ILE A 1 121 ? 0.204 -5.050 18.145 1.00 93.00 121 ILE A CA 1
ATOM 944 C C . ILE A 1 121 ? 0.140 -6.374 17.373 1.00 93.00 121 ILE A C 1
ATOM 946 O O . ILE A 1 121 ? 0.267 -6.391 16.142 1.00 93.00 121 ILE A O 1
ATOM 950 N N . PRO A 1 122 ? -0.042 -7.511 18.060 1.00 91.94 122 PRO A N 1
ATOM 951 C CA . PRO A 1 122 ? -0.265 -8.783 17.388 1.00 91.94 122 PRO A CA 1
ATOM 952 C C . PRO A 1 122 ? -1.614 -8.782 16.655 1.00 91.94 122 PRO A C 1
ATOM 954 O O . PRO A 1 122 ? -2.566 -8.117 17.065 1.00 91.94 122 PRO A O 1
ATOM 957 N N . MET A 1 123 ? -1.725 -9.595 15.598 1.00 89.19 123 MET A N 1
ATOM 958 C CA . MET A 1 123 ? -2.945 -9.690 14.781 1.00 89.19 123 MET A CA 1
ATOM 959 C C . MET A 1 123 ? -4.210 -10.000 15.603 1.00 89.19 123 MET A C 1
ATOM 961 O O . MET A 1 123 ? -5.289 -9.496 15.306 1.00 89.19 123 MET A O 1
ATOM 965 N N . SER A 1 124 ? -4.082 -10.782 16.677 1.00 90.50 124 SER A N 1
ATOM 966 C CA . SER A 1 124 ? -5.188 -11.123 17.580 1.00 90.50 124 SER A CA 1
ATOM 967 C C . SER A 1 124 ? -5.803 -9.919 18.299 1.00 90.50 124 SER A C 1
ATOM 969 O O . SER A 1 124 ? -6.960 -9.974 18.709 1.00 90.50 124 SER A O 1
ATOM 971 N N . GLU A 1 125 ? -5.042 -8.841 18.479 1.00 92.50 125 GLU A N 1
ATOM 972 C CA . GLU A 1 125 ? -5.490 -7.639 19.185 1.00 92.50 125 GLU A CA 1
ATOM 973 C C . GLU A 1 125 ? -6.072 -6.578 18.243 1.00 92.50 125 GLU A C 1
ATOM 975 O O . GLU A 1 125 ? -6.743 -5.654 18.710 1.00 92.50 125 GLU A O 1
ATOM 980 N N . LEU A 1 126 ? -5.895 -6.741 16.925 1.00 91.38 126 LEU A N 1
ATOM 981 C CA . LEU A 1 126 ? -6.333 -5.780 15.912 1.00 91.38 126 LEU A CA 1
ATOM 982 C C . LEU A 1 126 ? -7.826 -5.453 16.028 1.00 91.38 126 LEU A C 1
ATOM 984 O O . LEU A 1 126 ? -8.191 -4.282 16.055 1.00 91.38 126 LEU A O 1
ATOM 988 N N . ALA A 1 127 ? -8.686 -6.464 16.173 1.00 91.19 127 ALA A N 1
ATOM 989 C CA . ALA A 1 127 ? -10.135 -6.272 16.275 1.00 91.19 127 ALA A CA 1
ATOM 990 C C . ALA A 1 127 ? -10.529 -5.379 17.467 1.00 91.19 127 ALA A C 1
ATOM 992 O O . ALA A 1 127 ? -11.396 -4.508 17.367 1.00 91.19 127 ALA A O 1
ATOM 993 N N . ASN A 1 128 ? -9.877 -5.577 18.616 1.00 92.00 128 ASN A N 1
ATOM 994 C CA . ASN A 1 128 ? -10.143 -4.792 19.820 1.00 92.00 128 ASN A CA 1
ATOM 995 C C . ASN A 1 128 ? -9.590 -3.370 19.686 1.00 92.00 128 ASN A C 1
ATOM 997 O O . ASN A 1 128 ? -10.248 -2.413 20.102 1.00 92.00 128 ASN A O 1
ATOM 1001 N N . ALA A 1 129 ? -8.414 -3.226 19.073 1.00 90.88 129 ALA A N 1
ATOM 1002 C CA . ALA A 1 129 ? -7.824 -1.929 18.782 1.00 90.88 129 ALA A CA 1
ATOM 1003 C C . ALA A 1 129 ? -8.699 -1.118 17.812 1.00 90.88 129 ALA A C 1
ATOM 1005 O O . ALA A 1 129 ? -8.995 0.039 18.097 1.00 90.88 129 ALA A O 1
ATOM 1006 N N . LEU A 1 130 ? -9.205 -1.730 16.734 1.00 90.19 130 LEU A N 1
ATOM 1007 C CA . LEU A 1 130 ? -10.119 -1.090 15.781 1.00 90.19 130 LEU A CA 1
ATOM 1008 C C . LEU A 1 130 ? -11.418 -0.636 16.450 1.00 90.19 130 LEU A C 1
ATOM 1010 O O . LEU A 1 130 ? -11.805 0.518 16.285 1.00 90.19 130 LEU A O 1
ATOM 1014 N N . LYS A 1 131 ? -12.044 -1.481 17.280 1.00 90.06 131 LYS A N 1
ATOM 1015 C CA . LYS A 1 131 ? -13.242 -1.094 18.048 1.00 90.06 131 LYS A CA 1
ATOM 1016 C C . LYS A 1 131 ? -12.990 0.102 18.962 1.00 90.06 131 LYS A C 1
ATOM 1018 O O . LYS A 1 131 ? -13.819 1.004 19.034 1.00 90.06 131 LYS A O 1
ATOM 1023 N N . LYS A 1 132 ? -11.850 0.125 19.657 1.00 89.62 132 LYS A N 1
ATOM 1024 C CA . LYS A 1 132 ? -11.460 1.252 20.516 1.00 89.62 132 LYS A CA 1
ATOM 1025 C C . LYS A 1 132 ? -11.240 2.524 19.694 1.00 89.62 132 LYS A C 1
ATOM 1027 O O . LYS A 1 132 ? -11.626 3.606 20.126 1.00 89.62 132 LYS A O 1
ATOM 1032 N N . THR A 1 133 ? -10.646 2.395 18.514 1.00 87.50 133 THR A N 1
ATOM 1033 C CA . THR A 1 133 ? -10.410 3.500 17.583 1.00 87.50 133 THR A CA 1
ATOM 1034 C C . THR A 1 133 ? -11.713 4.065 17.016 1.00 87.50 133 THR A C 1
ATOM 1036 O O . THR A 1 133 ? -11.896 5.277 17.010 1.00 87.50 133 THR A O 1
ATOM 1039 N N . GLN A 1 134 ? -12.659 3.207 16.632 1.00 87.94 134 GLN A N 1
ATOM 1040 C CA . GLN A 1 134 ? -13.984 3.598 16.133 1.00 87.94 134 GLN A CA 1
ATOM 1041 C C . GLN A 1 134 ? -14.865 4.286 17.188 1.00 87.94 134 GLN A C 1
ATOM 1043 O O . GLN A 1 134 ? -15.879 4.875 16.844 1.00 87.94 134 GLN A O 1
ATOM 1048 N N . GLN A 1 135 ? -14.509 4.222 18.474 1.00 85.75 135 GLN A N 1
ATOM 1049 C CA . GLN A 1 135 ? -15.210 4.944 19.544 1.00 85.75 135 GLN A CA 1
ATOM 1050 C C . GLN A 1 135 ? -14.652 6.357 19.777 1.00 85.75 135 GLN A C 1
ATOM 1052 O O . GLN A 1 135 ? -15.186 7.100 20.604 1.00 85.75 135 GLN A O 1
ATOM 1057 N N . GLN A 1 136 ? -13.564 6.732 19.099 1.00 83.19 136 GLN A N 1
ATOM 1058 C CA . GLN A 1 136 ? -12.961 8.051 19.252 1.00 83.19 136 GLN A CA 1
ATOM 1059 C C . GLN A 1 136 ? -13.736 9.123 18.470 1.00 83.19 136 GLN A C 1
ATOM 1061 O O . GLN A 1 136 ? -14.311 8.833 17.422 1.00 83.19 136 GLN A O 1
ATOM 1066 N N . PRO A 1 137 ? -13.728 10.389 18.929 1.00 77.69 137 PRO A N 1
ATOM 1067 C CA . PRO A 1 137 ? -14.379 11.481 18.213 1.00 77.69 137 PRO A CA 1
ATOM 1068 C C . PRO A 1 137 ? -13.848 11.604 16.777 1.00 77.69 137 PRO A C 1
ATOM 1070 O O . PRO A 1 137 ? -12.645 11.746 16.571 1.00 77.69 137 PRO A O 1
ATOM 1073 N N . GLY A 1 138 ? -14.748 11.578 15.791 1.00 77.88 138 GLY A N 1
ATOM 1074 C CA . GLY A 1 138 ? -14.396 11.630 14.366 1.00 77.88 138 GLY A CA 1
ATOM 1075 C C . GLY A 1 138 ? -14.295 10.264 13.677 1.00 77.88 138 GLY A C 1
ATOM 1076 O O . GLY A 1 138 ? -14.117 10.233 12.460 1.00 77.88 138 GLY A O 1
ATOM 1077 N N . PHE A 1 139 ? -14.459 9.172 14.427 1.00 82.88 139 PHE A N 1
ATOM 1078 C CA . PHE A 1 139 ? -14.558 7.805 13.925 1.00 82.88 139 PHE A CA 1
ATOM 1079 C C . PHE A 1 139 ? -15.833 7.144 14.464 1.00 82.88 139 PHE A C 1
ATOM 1081 O O . PHE A 1 139 ? -16.377 7.550 15.490 1.00 82.88 139 PHE A O 1
ATOM 1088 N N . ASP A 1 140 ? -16.330 6.157 13.733 1.00 84.00 140 ASP A N 1
ATOM 1089 C CA . ASP A 1 140 ? -17.546 5.399 14.028 1.00 84.00 140 ASP A CA 1
ATOM 1090 C C . ASP A 1 140 ? -17.522 4.033 13.316 1.00 84.00 140 ASP A C 1
ATOM 1092 O O . ASP A 1 140 ? -16.529 3.656 12.689 1.00 84.00 140 ASP A O 1
ATOM 1096 N N . ALA A 1 141 ? -18.619 3.277 13.411 1.00 82.81 141 ALA A N 1
ATOM 1097 C CA . ALA A 1 141 ? -18.710 1.922 12.871 1.00 82.81 141 ALA A CA 1
ATOM 1098 C C . ALA A 1 141 ? -18.611 1.843 11.336 1.00 82.81 141 ALA A C 1
ATOM 1100 O O . ALA A 1 141 ? -18.087 0.853 10.834 1.00 82.81 141 ALA A O 1
ATOM 1101 N N . ASP A 1 142 ? -19.061 2.862 10.590 1.00 83.38 142 ASP A N 1
ATOM 1102 C CA . ASP A 1 142 ? -18.939 2.870 9.118 1.00 83.38 142 ASP A CA 1
ATOM 1103 C C . ASP A 1 142 ? -17.696 3.626 8.620 1.00 83.38 142 ASP A C 1
ATOM 1105 O O . ASP A 1 142 ? -17.544 3.892 7.426 1.00 83.38 142 ASP A O 1
ATOM 1109 N N . THR A 1 143 ? -16.772 3.969 9.520 1.00 85.00 143 THR A N 1
ATOM 1110 C CA . THR A 1 143 ? -15.479 4.515 9.117 1.00 85.00 143 THR A CA 1
ATOM 1111 C C . THR A 1 143 ? -14.703 3.460 8.311 1.00 85.00 143 THR A C 1
ATOM 1113 O O . THR A 1 143 ? -14.448 2.367 8.823 1.00 85.00 143 THR A O 1
ATOM 1116 N N . PRO A 1 144 ? -14.258 3.777 7.080 1.00 87.25 144 PRO A N 1
ATOM 1117 C CA . PRO A 1 144 ? -13.525 2.830 6.249 1.00 87.25 144 PRO A CA 1
ATOM 1118 C C . PRO A 1 144 ? -12.169 2.460 6.865 1.00 87.25 144 PRO A C 1
ATOM 1120 O O . PRO A 1 144 ? -11.406 3.326 7.301 1.00 87.25 144 PRO A O 1
ATOM 1123 N N . VAL A 1 145 ? -11.846 1.165 6.844 1.00 89.50 145 VAL A N 1
ATOM 1124 C CA . VAL A 1 145 ? -10.547 0.623 7.265 1.00 89.50 145 VAL A CA 1
ATOM 1125 C C . VAL A 1 145 ? -9.744 0.245 6.023 1.00 89.50 145 VAL A C 1
ATOM 1127 O O . VAL A 1 145 ? -10.192 -0.540 5.191 1.00 89.50 145 VAL A O 1
ATOM 1130 N N . HIS A 1 146 ? -8.556 0.824 5.872 1.00 91.38 146 HIS A N 1
ATOM 1131 C CA . HIS A 1 146 ? -7.642 0.555 4.766 1.00 91.38 146 HIS A CA 1
ATOM 1132 C C . HIS A 1 146 ? -6.470 -0.295 5.262 1.00 91.38 146 HIS A C 1
ATOM 1134 O O . HIS A 1 146 ? -5.686 0.144 6.105 1.00 91.38 146 HIS A O 1
ATOM 1140 N N . LEU A 1 147 ? -6.330 -1.496 4.704 1.00 91.81 147 LEU A N 1
ATOM 1141 C CA . LEU A 1 147 ? -5.207 -2.393 4.963 1.00 91.81 147 LEU A CA 1
ATOM 1142 C C . LEU A 1 147 ? -4.041 -2.033 4.029 1.00 91.81 147 LEU A C 1
ATOM 1144 O O . LEU A 1 147 ? -4.153 -2.153 2.811 1.00 91.81 147 LEU A O 1
ATOM 1148 N N . MET A 1 148 ? -2.932 -1.568 4.598 1.00 92.12 148 MET A N 1
ATOM 1149 C CA . MET A 1 148 ? -1.728 -1.139 3.885 1.00 92.12 148 MET A CA 1
ATOM 1150 C C . MET A 1 148 ? -0.622 -2.179 4.068 1.00 92.12 148 MET A C 1
ATOM 1152 O O . MET A 1 148 ? 0.197 -2.077 4.982 1.00 92.12 148 MET A O 1
ATOM 1156 N N . ALA A 1 149 ? -0.645 -3.211 3.227 1.00 90.06 149 ALA A N 1
ATOM 1157 C CA . ALA A 1 149 ? 0.365 -4.263 3.204 1.00 90.06 149 ALA A CA 1
ATOM 1158 C C . ALA A 1 149 ? 1.447 -3.961 2.156 1.00 90.06 149 ALA A C 1
ATOM 1160 O O . ALA A 1 149 ? 1.127 -3.623 1.014 1.00 90.06 149 ALA A O 1
ATOM 1161 N N . ASP A 1 150 ? 2.712 -4.100 2.550 1.00 87.25 150 ASP A N 1
ATOM 1162 C CA . ASP A 1 150 ? 3.858 -4.029 1.644 1.00 87.25 150 ASP A CA 1
ATOM 1163 C C . ASP A 1 150 ? 4.032 -5.344 0.855 1.00 87.25 150 ASP A C 1
ATOM 1165 O O . ASP A 1 150 ? 3.421 -6.371 1.161 1.00 87.25 150 ASP A O 1
ATOM 1169 N N . ASN A 1 151 ? 4.861 -5.322 -0.196 1.00 84.38 151 ASN A N 1
ATOM 1170 C CA . ASN A 1 151 ? 5.034 -6.454 -1.124 1.00 84.38 151 ASN A CA 1
ATOM 1171 C C . ASN A 1 151 ? 5.654 -7.714 -0.486 1.00 84.38 151 ASN A C 1
ATOM 1173 O O . ASN A 1 151 ? 5.621 -8.786 -1.085 1.00 84.38 151 ASN A O 1
ATOM 1177 N N . ASP A 1 152 ? 6.274 -7.578 0.681 1.00 83.88 152 ASP A N 1
ATOM 1178 C CA . ASP A 1 152 ? 6.912 -8.644 1.456 1.00 83.88 152 ASP A CA 1
ATOM 1179 C C . ASP A 1 152 ? 5.957 -9.318 2.455 1.00 83.88 152 ASP A C 1
ATOM 1181 O O . ASP A 1 152 ? 6.283 -10.362 3.026 1.00 83.88 152 ASP A O 1
ATOM 1185 N N . VAL A 1 153 ? 4.753 -8.770 2.636 1.00 88.94 153 VAL A N 1
ATOM 1186 C CA . VAL A 1 153 ? 3.735 -9.336 3.519 1.00 88.94 153 VAL A CA 1
ATOM 1187 C C . VAL A 1 153 ? 3.070 -10.531 2.838 1.00 88.94 153 VAL A C 1
ATOM 1189 O O . VAL A 1 153 ? 2.491 -10.428 1.756 1.00 88.94 153 VAL A O 1
ATOM 1192 N N . ARG A 1 154 ? 3.108 -11.695 3.497 1.00 90.19 154 ARG A N 1
ATOM 1193 C CA . ARG A 1 154 ? 2.411 -12.895 3.016 1.00 90.19 154 ARG A CA 1
ATOM 1194 C C . ARG A 1 154 ? 0.903 -12.652 2.926 1.00 90.19 154 ARG A C 1
ATOM 1196 O O . ARG A 1 154 ? 0.300 -12.101 3.845 1.00 90.19 154 ARG A O 1
ATOM 1203 N N . TRP A 1 155 ? 0.287 -13.174 1.867 1.00 89.88 155 TRP A N 1
ATOM 1204 C CA . TRP A 1 155 ? -1.158 -13.077 1.628 1.00 89.88 155 TRP A CA 1
ATOM 1205 C C . TRP A 1 155 ? -2.009 -13.551 2.817 1.00 89.88 155 TRP A C 1
ATOM 1207 O O . TRP A 1 155 ? -2.999 -12.907 3.159 1.00 89.88 155 TRP A O 1
ATOM 1217 N N . ASP A 1 156 ? -1.583 -14.620 3.496 1.00 91.12 156 ASP A N 1
ATOM 1218 C CA . ASP A 1 156 ? -2.276 -15.175 4.666 1.00 91.12 156 ASP A CA 1
ATOM 1219 C C . ASP A 1 156 ? -2.488 -14.121 5.769 1.00 91.12 156 ASP A C 1
ATOM 1221 O O . ASP A 1 156 ? -3.554 -14.055 6.378 1.00 91.12 156 ASP A O 1
ATOM 1225 N N . HIS A 1 157 ? -1.507 -13.238 5.989 1.00 91.25 157 HIS A N 1
ATOM 1226 C CA . HIS A 1 157 ? -1.600 -12.176 6.996 1.00 91.25 157 HIS A CA 1
ATOM 1227 C C . HIS A 1 157 ? -2.618 -11.107 6.614 1.00 91.25 157 HIS A C 1
ATOM 1229 O O . HIS A 1 157 ? -3.349 -10.627 7.479 1.00 91.25 157 HIS A O 1
ATOM 1235 N N . VAL A 1 158 ? -2.709 -10.770 5.326 1.00 90.44 158 VAL A N 1
ATOM 1236 C CA . VAL A 1 158 ? -3.688 -9.802 4.808 1.00 90.44 158 VAL A CA 1
ATOM 1237 C C . VAL A 1 158 ? -5.107 -10.337 4.976 1.00 90.44 158 VAL A C 1
ATOM 1239 O O . VAL A 1 158 ? -5.985 -9.614 5.442 1.00 90.44 158 VAL A O 1
ATOM 1242 N N . VAL A 1 159 ? -5.323 -11.617 4.663 1.00 90.31 159 VAL A N 1
ATOM 1243 C CA . VAL A 1 159 ? -6.619 -12.283 4.861 1.00 90.31 159 VAL A CA 1
ATOM 1244 C C . VAL A 1 159 ? -6.982 -12.345 6.344 1.00 90.31 159 VAL A C 1
ATOM 1246 O O . VAL A 1 159 ? -8.121 -12.065 6.711 1.00 90.31 159 VAL A O 1
ATOM 1249 N N . ASN A 1 160 ? -6.020 -12.659 7.212 1.00 89.81 160 ASN A N 1
ATOM 1250 C CA . ASN A 1 160 ? -6.251 -12.683 8.656 1.00 89.81 160 ASN A CA 1
ATOM 1251 C C . ASN A 1 160 ? -6.642 -11.302 9.197 1.00 89.81 160 ASN A C 1
ATOM 1253 O O . ASN A 1 160 ? -7.569 -11.211 9.997 1.00 89.81 160 ASN A O 1
ATOM 1257 N N . ALA A 1 161 ? -5.991 -10.235 8.727 1.00 88.44 161 ALA A N 1
ATOM 1258 C CA . ALA A 1 161 ? -6.362 -8.868 9.083 1.00 88.44 161 ALA A CA 1
ATOM 1259 C C . ALA A 1 161 ? -7.751 -8.487 8.565 1.00 88.44 161 ALA A C 1
ATOM 1261 O O . ALA A 1 161 ? -8.520 -7.877 9.298 1.00 88.44 161 ALA A O 1
ATOM 1262 N N . TYR A 1 162 ? -8.088 -8.876 7.332 1.00 89.56 162 TYR A N 1
ATOM 1263 C CA . TYR A 1 162 ? -9.415 -8.650 6.760 1.00 89.56 162 TYR A CA 1
ATOM 1264 C C . TYR A 1 162 ? -10.516 -9.332 7.578 1.00 89.56 162 TYR A C 1
ATOM 1266 O O . TYR A 1 162 ? -11.540 -8.724 7.844 1.00 89.56 162 TYR A O 1
ATOM 1274 N N . ASN A 1 163 ? -10.288 -10.568 8.026 1.00 88.44 163 ASN A N 1
ATOM 1275 C CA . ASN A 1 163 ? -11.249 -11.299 8.857 1.00 88.44 163 ASN A CA 1
ATOM 1276 C C . ASN A 1 163 ? -11.366 -10.744 10.288 1.00 88.44 163 ASN A C 1
ATOM 1278 O O . ASN A 1 163 ? -12.335 -11.050 10.983 1.00 88.44 163 ASN A O 1
ATOM 1282 N N . ALA A 1 164 ? -10.358 -10.005 10.753 1.00 82.69 164 ALA A N 1
ATOM 1283 C CA . ALA A 1 164 ? -10.324 -9.409 12.085 1.00 82.69 164 ALA A CA 1
ATOM 1284 C C . ALA A 1 164 ? -10.895 -7.979 12.131 1.00 82.69 164 ALA A C 1
ATOM 1286 O O . ALA A 1 164 ? -11.184 -7.494 13.228 1.00 82.69 164 ALA A O 1
ATOM 1287 N N . ALA A 1 165 ? -11.011 -7.311 10.979 1.00 75.75 165 ALA A N 1
ATOM 1288 C CA . ALA A 1 165 ? -11.548 -5.958 10.830 1.00 75.75 165 ALA A CA 1
ATOM 1289 C C . ALA A 1 165 ? -13.073 -5.969 10.664 1.00 75.75 165 ALA A C 1
ATOM 1291 O O . ALA A 1 165 ? -13.711 -5.067 11.253 1.00 75.75 165 ALA A O 1
#

Sequence (165 aa):
MSSRSADSEVDRILGAAREAGAASRDRHRRSDRHRRRRTSLVAISLNLTPMIDVVFLLLLFFLAASRFSPNEGMLEARLPARAAGASMEIPRTPIRVRFLAPPNQPDQCSVTIERFDETPIPMSELANALKKTQQQPGFDADTPVHLMADNDVRWDHVVNAYNAA

Secondary structure (DSSP, 8-state):
--SSHHHHHHHHHHHHHHHHHHHHHHHHSSGGGSS------------HHHHHHHHHHHHHHHHHH------------------TT------PPPEEEEEE--TT-TT--EEEETTS--SPEEGGGHHHHHHHHHTSTT--TT--EEEE--TTS-HHHHHHHHHH-